Protein AF-0000000075211513 (afdb_homodimer)

Radius of gyration: 16.08 Å; Cα contacts (8 Å, |Δi|>4): 354; chains: 2; bounding box: 42×48×40 Å

Sequence (178 aa):
MKLTYPAIFYPSENGGYTVSVPDLPGCTSEGNTLAEAVEMATDAASGWVVDELEDGRAIPAASSMQDITPDQPGFTNLLVLDMDTYTEKMKLTYPAIFYPSENGGYTVSVPDLPGCTSEGNTLAEAVEMATDAASGWVVDELEDGRAIPAASSMQDITPDQPGFTNLLVLDMDTYTEK

Foldseek 3Di:
DKDKAKKWWDADPVAWTKIDGVQQPPQIFIDRDPVRRLVGSLLSVLVSCVVCVVVVHDRGHHDDLVVDDDPDPTHMDMHMHDNVVNVVD/DKDKAKKWWDADPVAWTKIDGVQQPPQIFIDRDPVRRLVGSLLSVLVSCVVCVVVVHDRGHHDDLVVDDDPDPTHMDMHMHDNVVNVVD

Organism: Peptococcus niger (NCBI:txid2741)

Nearest PDB structures (foldseek):
  6g26-assembly1_D  TM=7.914E-01  e=7.102E-07  Burkholderia pseudomallei K96243
  6g1c-assembly1_V  TM=8.794E-01  e=4.757E-05  Burkholderia pseudomallei K96243
  6g1n-assembly1_B  TM=8.449E-01  e=3.246E-05  Burkholderia pseudomallei K96243
  4p78-assembly1_B  TM=8.271E-01  e=2.858E-05  Yersinia pestis
  6u0i-assembly1_B  TM=8.113E-01  e=1.717E-05  Escherichia coli str. K-12 substr. DH10B

Solvent-accessible surface area (backbone atoms only — not comparable to full-atom values): 9888 Å² total; per-residue (Å²): 95,76,44,58,39,45,26,36,40,28,72,40,93,88,58,26,29,39,33,40,31,77,64,43,84,88,42,58,34,48,21,72,41,69,56,47,21,51,52,40,34,32,51,43,50,44,50,51,49,50,53,34,49,76,69,72,42,82,75,69,73,59,62,54,67,88,76,55,71,64,92,56,84,52,45,57,34,69,35,67,32,52,54,60,67,57,71,70,105,95,76,46,59,38,47,26,34,38,28,70,41,93,89,58,26,28,39,33,39,31,77,64,42,85,89,41,57,35,48,22,70,40,70,58,47,22,51,52,39,33,33,50,43,50,45,50,52,48,49,56,34,48,77,69,71,43,83,74,70,73,58,61,54,67,88,76,54,72,64,92,55,85,52,46,57,33,68,34,66,32,52,53,58,67,55,69,70,106

Secondary structure (DSSP, 8-state):
-EEEEEEEEEE-TTSSEEEE-TTSTT-EEEESSHHHHHHHHHHHHHHHHHHHHHTTPPPPPPPPGGG---SSS-EEEEEEEEHHHHTT-/-EEEEEEEEEE-TTSSEEEE-TTSTT-EEEESSHHHHHHHHHHHHHHHHHHHHHTTPPPPPPPPGGG---SSS-EEEEEEEEHHHHTT-

Structure (mmCIF, N/CA/C/O backbone):
data_AF-0000000075211513-model_v1
#
loop_
_entity.id
_entity.type
_entity.pdbx_description
1 polymer 'Predicted nuclease of the RNAse H fold, HicB family'
#
loop_
_atom_site.group_PDB
_atom_site.id
_atom_site.type_symbol
_atom_site.label_atom_id
_atom_site.label_alt_id
_atom_site.label_comp_id
_atom_site.label_asym_id
_atom_site.label_entity_id
_atom_site.label_seq_id
_atom_site.pdbx_PDB_ins_code
_atom_site.Cartn_x
_atom_site.Cartn_y
_atom_site.Cartn_z
_atom_site.occupancy
_atom_site.B_iso_or_equiv
_atom_site.auth_seq_id
_atom_site.auth_comp_id
_atom_site.auth_asym_id
_atom_site.auth_atom_id
_atom_site.pdbx_PDB_model_num
ATOM 1 N N . MET A 1 1 ? 3.932 15.562 -7.762 1 90.5 1 MET A N 1
ATOM 2 C CA . MET A 1 1 ? 4.5 15.32 -6.438 1 90.5 1 MET A CA 1
ATOM 3 C C . MET A 1 1 ? 3.891 14.078 -5.801 1 90.5 1 MET A C 1
ATOM 5 O O . MET A 1 1 ? 2.672 13.891 -5.832 1 90.5 1 MET A O 1
ATOM 9 N N . LYS A 1 2 ? 4.742 13.117 -5.145 1 96.25 2 LYS A N 1
ATOM 10 C CA . LYS A 1 2 ? 4.254 11.914 -4.477 1 96.25 2 LYS A CA 1
ATOM 11 C C . LYS A 1 2 ? 4.508 11.984 -2.975 1 96.25 2 LYS A C 1
ATOM 13 O O . LYS A 1 2 ? 5.586 12.391 -2.539 1 96.25 2 LYS A O 1
ATOM 18 N N . LEU A 1 3 ? 3.531 11.688 -2.287 1 97.5 3 LEU A N 1
ATOM 19 C CA . LEU A 1 3 ? 3.605 11.617 -0.832 1 97.5 3 LEU A C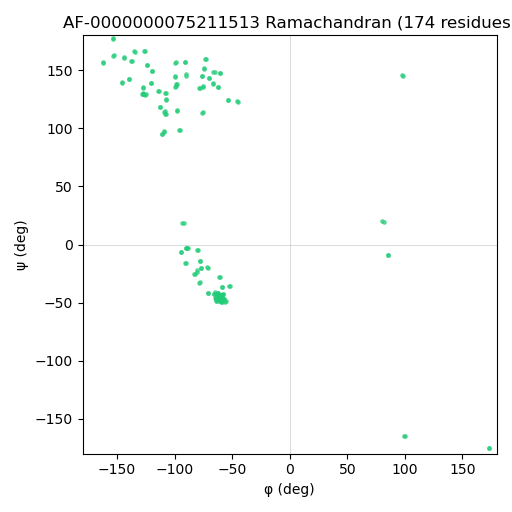A 1
ATOM 20 C C . LEU A 1 3 ? 3.273 10.219 -0.336 1 97.5 3 LEU A C 1
ATOM 22 O O . LEU A 1 3 ? 2.512 9.492 -0.979 1 97.5 3 LEU A O 1
ATOM 26 N N . THR A 1 4 ? 3.852 9.852 0.738 1 98.25 4 THR A N 1
ATOM 27 C CA . THR A 1 4 ? 3.518 8.578 1.373 1 98.25 4 THR A CA 1
ATOM 28 C C . THR A 1 4 ? 3.117 8.789 2.83 1 98.25 4 THR A C 1
ATOM 30 O O . THR A 1 4 ? 3.803 9.5 3.57 1 98.25 4 THR A O 1
ATOM 33 N N . TYR A 1 5 ? 2.031 8.281 3.199 1 98.62 5 TYR A N 1
ATOM 34 C CA . TYR A 1 5 ? 1.545 8.32 4.574 1 98.62 5 TYR A CA 1
ATOM 35 C C . TYR A 1 5 ? 1.181 6.922 5.062 1 98.62 5 TYR A C 1
ATOM 37 O O . TYR A 1 5 ? 0.469 6.184 4.379 1 98.62 5 TYR A O 1
ATOM 45 N N . PRO A 1 6 ? 1.685 6.523 6.246 1 98.5 6 PRO A N 1
ATOM 46 C CA . PRO A 1 6 ? 1.15 5.293 6.832 1 98.5 6 PRO A CA 1
ATOM 47 C C . PRO A 1 6 ? -0.312 5.422 7.25 1 98.5 6 PRO A C 1
ATOM 49 O O . PRO A 1 6 ? -0.724 6.48 7.742 1 98.5 6 PRO A O 1
ATOM 52 N N . ALA A 1 7 ? -1.049 4.461 6.996 1 98.69 7 ALA A N 1
ATOM 53 C CA . ALA A 1 7 ? -2.438 4.344 7.434 1 98.69 7 ALA A CA 1
ATOM 54 C C . ALA A 1 7 ? -2.658 3.061 8.227 1 98.69 7 ALA A C 1
ATOM 56 O O . ALA A 1 7 ? -1.908 2.092 8.07 1 98.69 7 ALA A O 1
ATOM 57 N N . ILE A 1 8 ? -3.623 3.07 9.055 1 98.62 8 ILE A N 1
ATOM 58 C CA . ILE A 1 8 ? -3.982 1.883 9.82 1 98.62 8 ILE A CA 1
ATOM 59 C C . ILE A 1 8 ? -5.297 1.309 9.297 1 98.62 8 ILE A C 1
ATOM 61 O O . ILE A 1 8 ? -6.273 2.041 9.117 1 98.62 8 ILE A O 1
ATOM 65 N N . PHE A 1 9 ? -5.32 0.064 9.047 1 98.31 9 PHE A N 1
ATOM 66 C CA . PHE A 1 9 ? -6.488 -0.664 8.562 1 98.31 9 PHE A CA 1
ATOM 67 C C . PHE A 1 9 ? -7.066 -1.545 9.664 1 98.31 9 PHE A C 1
ATOM 69 O O . PHE A 1 9 ? -6.363 -2.389 10.227 1 98.31 9 PHE A O 1
ATOM 76 N N . TYR A 1 10 ? -8.336 -1.337 9.93 1 97.56 10 TYR A N 1
ATOM 77 C CA . TYR A 1 10 ? -9.07 -2.125 10.914 1 97.56 10 TYR A CA 1
ATOM 78 C C . TYR A 1 10 ? -10.133 -2.984 10.242 1 97.56 10 TYR A C 1
ATOM 80 O O . TYR A 1 10 ? -11.055 -2.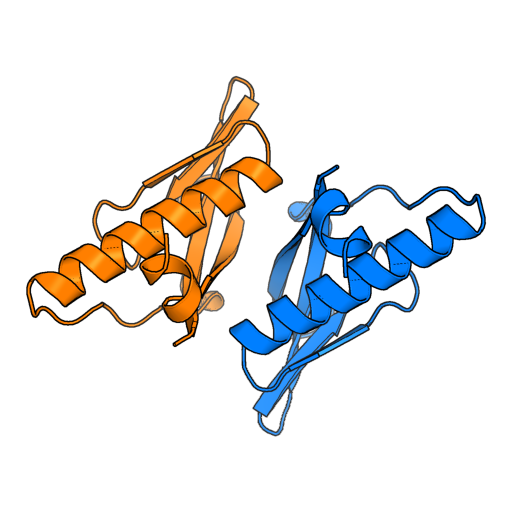463 9.609 1 97.56 10 TYR A O 1
ATOM 88 N N . PRO A 1 11 ? -9.945 -4.281 10.43 1 96.56 11 PRO A N 1
ATOM 89 C CA . PRO A 1 11 ? -11.047 -5.105 9.93 1 96.56 11 PRO A CA 1
ATOM 90 C C . PRO A 1 11 ? -12.367 -4.816 10.641 1 96.56 11 PRO A C 1
ATOM 92 O O . PRO A 1 11 ? -12.383 -4.59 11.852 1 96.56 11 PRO A O 1
ATOM 95 N N . SER A 1 12 ? -13.414 -4.711 9.805 1 94.25 12 SER A N 1
ATOM 96 C CA . SER A 1 12 ? -14.734 -4.473 10.367 1 94.25 12 SER A CA 1
ATOM 97 C C . SER A 1 12 ? -15.461 -5.785 10.656 1 94.25 12 SER A C 1
ATOM 99 O O . SER A 1 12 ? -15.195 -6.801 10.008 1 94.25 12 SER A O 1
ATOM 101 N N . GLU A 1 13 ? -16.391 -5.754 11.531 1 89.81 13 GLU A N 1
ATOM 102 C CA . GLU A 1 13 ? -17.125 -6.941 11.945 1 89.81 13 GLU A CA 1
ATOM 103 C C . GLU A 1 13 ? -17.938 -7.52 10.789 1 89.81 13 GLU A C 1
ATOM 105 O O . GLU A 1 13 ? -18.047 -8.742 10.648 1 89.81 13 GLU A O 1
ATOM 110 N N . ASN A 1 14 ? -18.547 -6.734 10.016 1 89.5 14 ASN A N 1
ATOM 111 C CA . ASN A 1 14 ? -19.406 -7.191 8.938 1 89.5 14 ASN A CA 1
ATOM 112 C C . ASN A 1 14 ? -18.656 -7.293 7.617 1 89.5 14 ASN A C 1
ATOM 114 O O . ASN A 1 14 ? -19.266 -7.293 6.547 1 89.5 14 ASN A O 1
ATOM 118 N N . GLY A 1 15 ? -17.484 -7.34 7.688 1 92.88 15 GLY A N 1
ATOM 119 C CA . GLY A 1 15 ? -16.688 -7.402 6.469 1 92.88 15 GLY A CA 1
ATOM 120 C C . GLY A 1 15 ? -16.141 -6.051 6.043 1 92.88 15 GLY A C 1
ATOM 121 O O . GLY A 1 15 ? -16.703 -5.012 6.398 1 92.88 15 GLY A O 1
ATOM 122 N N . GLY A 1 16 ? -15.008 -6.059 5.512 1 96.56 16 GLY A N 1
ATOM 123 C CA . GLY A 1 16 ? -14.414 -4.816 5.051 1 96.56 16 GLY A CA 1
ATOM 124 C C . GLY A 1 16 ? -13.391 -4.25 6.02 1 96.56 16 GLY A C 1
ATOM 125 O O . GLY A 1 16 ? -12.891 -4.965 6.891 1 96.56 16 GLY A O 1
ATOM 126 N N . TYR A 1 17 ? -13.031 -2.969 5.824 1 98.06 17 TYR A N 1
ATOM 127 C CA . TYR A 1 17 ? -12 -2.299 6.602 1 98.06 17 TYR A CA 1
ATOM 128 C C . TYR A 1 17 ? -12.336 -0.829 6.812 1 98.06 17 TYR A C 1
ATOM 130 O O . TYR A 1 17 ? -12.844 -0.166 5.902 1 98.06 17 TYR A O 1
ATOM 138 N N . THR A 1 18 ? -12.078 -0.382 7.957 1 98.12 18 THR A N 1
ATOM 139 C CA . THR A 1 18 ? -11.977 1.051 8.219 1 98.12 18 THR A CA 1
ATOM 140 C C . THR A 1 18 ? -10.516 1.493 8.258 1 98.12 18 THR A C 1
ATOM 142 O O . THR A 1 18 ? -9.648 0.736 8.695 1 98.12 18 THR A O 1
ATOM 145 N N . VAL A 1 19 ? -10.312 2.662 7.773 1 98.69 19 VAL A N 1
ATOM 146 C CA . VAL A 1 19 ? -8.938 3.123 7.633 1 98.69 19 VAL A CA 1
ATOM 147 C C . VAL A 1 19 ? -8.781 4.484 8.305 1 98.69 19 VAL A C 1
ATOM 149 O O . VAL A 1 19 ? -9.633 5.359 8.164 1 98.69 19 VAL A O 1
ATOM 152 N N . SER A 1 20 ? -7.723 4.621 9.047 1 98.69 20 SER A N 1
ATOM 153 C CA . SER A 1 20 ? -7.344 5.902 9.633 1 98.69 20 SER A CA 1
ATOM 154 C C . SER A 1 20 ? -5.957 6.332 9.172 1 98.69 20 SER A C 1
ATOM 156 O O . SER A 1 20 ? -5.051 5.504 9.062 1 98.69 20 SER A O 1
ATOM 158 N N . VAL A 1 21 ? -5.793 7.594 8.883 1 98.81 21 VAL A N 1
ATOM 159 C CA . VAL A 1 21 ? -4.492 8.164 8.531 1 98.81 21 VAL A CA 1
ATOM 160 C C . VAL A 1 21 ? -3.998 9.055 9.664 1 98.81 21 VAL A C 1
ATOM 162 O O . VAL A 1 21 ? -4.289 10.258 9.695 1 98.81 21 VAL A O 1
ATOM 165 N N . PRO A 1 22 ? -3.184 8.539 10.492 1 98.62 22 PRO A N 1
ATOM 166 C CA . PRO A 1 22 ? -2.895 9.203 11.766 1 98.62 22 PRO A CA 1
ATOM 167 C C . PRO A 1 22 ? -2.326 10.609 11.586 1 98.62 22 PRO A C 1
ATOM 169 O O . PRO A 1 22 ? -2.635 11.516 12.367 1 98.62 22 PRO A O 1
ATOM 172 N N . ASP A 1 23 ? -1.517 10.812 10.586 1 98.75 23 ASP A N 1
ATOM 173 C CA . ASP A 1 23 ? -0.834 12.094 10.406 1 98.75 23 ASP A CA 1
ATOM 174 C C . ASP A 1 23 ? -1.773 13.141 9.812 1 98.75 23 ASP A C 1
ATOM 176 O O . ASP A 1 23 ? -1.447 14.328 9.781 1 98.75 23 ASP A O 1
ATOM 180 N N . LEU A 1 24 ? -2.855 12.75 9.32 1 98.69 24 LEU A N 1
ATOM 181 C CA . LEU A 1 24 ? -3.848 13.648 8.742 1 98.69 24 LEU A CA 1
ATOM 182 C C . LEU A 1 24 ? -5.105 13.695 9.609 1 98.69 24 LEU A C 1
ATOM 184 O O . LEU A 1 24 ? -6.008 12.875 9.445 1 98.69 24 LEU A O 1
ATOM 188 N N . PRO A 1 25 ? -5.176 14.664 10.469 1 97.56 25 PRO A N 1
ATOM 189 C CA . PRO A 1 25 ? -6.258 14.711 11.453 1 97.56 25 PRO A CA 1
ATOM 190 C C . PRO A 1 25 ? -7.641 14.625 10.812 1 97.56 25 PRO A C 1
ATOM 192 O O . PRO A 1 25 ? -7.957 15.406 9.906 1 97.56 25 PRO A O 1
ATOM 195 N N . GLY A 1 26 ? -8.383 13.633 11.297 1 98.06 26 GLY A N 1
ATOM 196 C CA . GLY A 1 26 ? -9.758 13.492 10.852 1 98.06 26 GLY A CA 1
ATOM 197 C C . GLY A 1 26 ? -9.891 12.703 9.562 1 98.06 26 GLY A C 1
ATOM 198 O O . GLY A 1 26 ? -11 12.406 9.117 1 98.06 26 GLY A O 1
ATOM 199 N N . CYS A 1 27 ? -8.859 12.391 8.898 1 98.62 27 CYS A N 1
ATOM 200 C CA . CYS A 1 27 ? -8.914 11.656 7.641 1 98.62 27 CYS A CA 1
ATOM 201 C C . CYS A 1 27 ? -9.203 10.18 7.891 1 98.62 27 CYS A C 1
ATOM 203 O O . CYS A 1 27 ? -8.391 9.484 8.508 1 98.62 27 CYS A O 1
ATOM 205 N N . THR A 1 28 ? -10.297 9.719 7.484 1 98.56 28 THR A N 1
ATOM 206 C CA . THR A 1 28 ? -10.734 8.328 7.59 1 98.56 28 THR A CA 1
ATOM 207 C C . THR A 1 28 ? -11.406 7.875 6.297 1 98.56 28 THR A C 1
ATOM 209 O O . THR A 1 28 ? -11.812 8.703 5.48 1 98.56 28 THR A O 1
ATOM 212 N N . SER A 1 29 ? -11.422 6.66 6.105 1 98.62 29 SER A N 1
ATOM 213 C CA . SER A 1 29 ? -12.039 6.043 4.93 1 98.62 29 SER A CA 1
ATOM 214 C C . SER A 1 29 ? -12.492 4.617 5.23 1 98.62 29 SER A C 1
ATOM 216 O O . SER A 1 29 ? -12.484 4.188 6.387 1 98.62 29 SER A O 1
ATOM 218 N N . GLU A 1 30 ? -13.078 3.994 4.34 1 98 30 GLU A N 1
ATOM 219 C CA . GLU A 1 30 ? -13.516 2.611 4.477 1 98 30 GLU A CA 1
ATOM 220 C C . GLU A 1 30 ? -13.586 1.912 3.123 1 98 30 GLU A C 1
ATOM 222 O O . GLU A 1 30 ? -13.562 2.568 2.078 1 98 30 GLU A O 1
ATOM 227 N N . GLY A 1 31 ? -13.625 0.611 3.121 1 98.12 31 GLY A N 1
ATOM 228 C CA . GLY A 1 31 ? -13.82 -0.218 1.941 1 98.12 31 GLY A CA 1
ATOM 229 C C . GLY A 1 31 ? -14.25 -1.635 2.273 1 98.12 31 GLY A C 1
ATOM 230 O O . GLY A 1 31 ? -13.922 -2.156 3.34 1 98.12 31 GLY A O 1
ATOM 231 N N . ASN A 1 32 ? -14.859 -2.195 1.334 1 97.31 32 ASN A N 1
ATOM 232 C CA . ASN A 1 32 ? -15.391 -3.535 1.549 1 97.31 32 ASN A CA 1
ATOM 233 C C . ASN A 1 32 ? -14.32 -4.605 1.354 1 97.31 32 ASN A C 1
ATOM 235 O O . ASN A 1 32 ? -14.469 -5.73 1.829 1 97.31 32 ASN A O 1
ATOM 239 N N . THR A 1 33 ? -13.344 -4.305 0.587 1 96.56 33 THR A N 1
ATOM 240 C CA . THR A 1 33 ? -12.18 -5.16 0.363 1 96.56 33 THR A CA 1
ATOM 241 C C . THR A 1 33 ? -10.891 -4.398 0.64 1 96.56 33 THR A C 1
ATOM 243 O O . THR A 1 33 ? -10.898 -3.17 0.757 1 96.56 33 THR A O 1
ATOM 246 N N . LEU A 1 34 ? -9.828 -5.086 0.749 1 96.69 34 LEU A N 1
ATOM 247 C CA . LEU A 1 34 ? -8.539 -4.441 0.978 1 96.69 34 LEU A CA 1
ATOM 248 C C . LEU A 1 34 ? -8.195 -3.492 -0.165 1 96.69 34 LEU A C 1
ATOM 250 O O . LEU A 1 34 ? -7.758 -2.363 0.07 1 96.69 34 LEU A O 1
ATOM 254 N N . ALA A 1 35 ? -8.336 -3.994 -1.346 1 97.69 35 ALA A N 1
ATOM 255 C CA . ALA A 1 35 ? -8.047 -3.158 -2.508 1 97.69 35 ALA A CA 1
ATOM 256 C C . ALA A 1 35 ? -8.867 -1.873 -2.479 1 97.69 35 ALA A C 1
ATOM 258 O O . ALA A 1 35 ? -8.328 -0.779 -2.654 1 97.69 35 ALA A O 1
ATOM 259 N N . GLU A 1 36 ? -10.18 -2.078 -2.238 1 97.81 36 GLU A N 1
ATOM 260 C CA . GLU A 1 36 ? -11.062 -0.92 -2.178 1 97.81 36 GLU A CA 1
ATOM 261 C C . GLU A 1 36 ? -10.68 0.013 -1.034 1 97.81 36 GLU A C 1
ATOM 263 O O . GLU A 1 36 ? -10.688 1.235 -1.194 1 97.81 36 GLU A O 1
ATOM 268 N N . ALA A 1 37 ? -10.367 -0.562 0.148 1 98.44 37 ALA A N 1
ATOM 269 C CA . ALA A 1 37 ? -9.992 0.232 1.315 1 98.44 37 ALA A CA 1
ATOM 270 C C . ALA A 1 37 ? -8.75 1.07 1.032 1 98.44 37 ALA A C 1
ATOM 272 O O . ALA A 1 37 ? -8.695 2.248 1.395 1 98.44 37 ALA A O 1
ATOM 273 N N . VAL A 1 38 ? -7.781 0.495 0.413 1 98.62 38 VAL A N 1
ATOM 274 C CA . VAL A 1 38 ? -6.566 1.225 0.072 1 98.62 38 VAL A CA 1
ATOM 275 C C . VAL A 1 38 ? -6.895 2.352 -0.905 1 98.62 38 VAL A C 1
ATOM 277 O O . VAL A 1 38 ? -6.449 3.486 -0.726 1 98.62 38 VAL A O 1
ATOM 280 N N . GLU A 1 39 ? -7.617 2.051 -1.929 1 97.94 39 GLU A N 1
ATOM 281 C CA . GLU A 1 39 ? -7.965 3.033 -2.951 1 97.94 39 GLU A CA 1
ATOM 282 C C . GLU A 1 39 ? -8.75 4.199 -2.352 1 97.94 39 GLU A C 1
ATOM 284 O O . GLU A 1 39 ? -8.438 5.363 -2.609 1 97.94 39 GLU A O 1
ATOM 289 N N . MET A 1 40 ? -9.75 3.812 -1.56 1 98.5 40 MET A N 1
ATOM 290 C CA . MET A 1 40 ? -10.586 4.84 -0.946 1 98.5 40 MET A CA 1
ATOM 291 C C . MET A 1 40 ? -9.789 5.672 0.049 1 98.5 40 MET A C 1
ATOM 293 O O . MET A 1 40 ? -9.961 6.891 0.122 1 98.5 40 MET A O 1
ATOM 297 N N . ALA A 1 41 ? -8.969 5.039 0.836 1 98.88 41 ALA A N 1
ATOM 298 C CA . ALA A 1 41 ? -8.125 5.758 1.79 1 98.88 41 ALA A CA 1
ATOM 299 C C . ALA A 1 41 ? -7.152 6.688 1.071 1 98.88 41 ALA A C 1
ATOM 301 O O . ALA A 1 41 ? -6.898 7.805 1.527 1 98.88 41 ALA A O 1
ATOM 302 N N . THR A 1 42 ? -6.566 6.219 -0.031 1 98.75 42 THR A N 1
ATOM 303 C CA . THR A 1 42 ? -5.656 7.043 -0.817 1 98.75 42 THR A CA 1
ATOM 304 C C . THR A 1 42 ? -6.375 8.273 -1.357 1 98.75 42 THR A C 1
ATOM 306 O O . THR A 1 42 ? -5.84 9.383 -1.308 1 98.75 42 THR A O 1
ATOM 309 N N . ASP A 1 43 ? -7.559 8.086 -1.882 1 98.44 43 ASP A N 1
ATOM 310 C CA . ASP A 1 43 ? -8.367 9.195 -2.369 1 98.44 43 ASP A CA 1
ATOM 311 C C . ASP A 1 43 ? -8.656 10.195 -1.249 1 98.44 43 ASP A C 1
ATOM 313 O O . ASP A 1 43 ? -8.484 11.398 -1.423 1 98.44 43 ASP A O 1
ATOM 317 N N . ALA A 1 44 ? -9.125 9.68 -0.11 1 98.69 44 ALA A N 1
ATOM 318 C CA . ALA A 1 44 ? -9.445 10.516 1.042 1 98.69 44 ALA A CA 1
ATOM 319 C C . ALA A 1 44 ? -8.219 11.312 1.488 1 98.69 44 ALA A C 1
ATOM 321 O O . ALA A 1 44 ? -8.312 12.523 1.731 1 98.69 44 ALA A O 1
ATOM 322 N N . ALA A 1 45 ? -7.105 10.664 1.614 1 98.81 45 ALA A N 1
ATOM 323 C CA . ALA A 1 45 ? -5.867 11.328 2.021 1 98.81 45 ALA A CA 1
ATOM 324 C C . ALA A 1 45 ? -5.453 12.383 1.005 1 98.81 45 ALA A C 1
ATOM 326 O O . ALA A 1 45 ? -5.023 13.477 1.379 1 98.81 45 ALA A O 1
ATOM 327 N N . SER A 1 46 ? -5.551 12.023 -0.271 1 98.62 46 SER A N 1
ATOM 328 C CA . SER A 1 46 ? -5.219 12.977 -1.325 1 98.62 46 SER A CA 1
ATOM 329 C C . SER A 1 46 ? -6.109 14.211 -1.255 1 98.62 46 SER A C 1
ATOM 331 O O . SER A 1 46 ? -5.629 15.344 -1.369 1 98.62 46 SER A O 1
ATOM 333 N N . GLY A 1 47 ? -7.391 13.953 -1.117 1 98 47 GLY A N 1
ATOM 334 C CA . GLY A 1 47 ? -8.312 15.062 -0.955 1 98 47 GLY A CA 1
ATOM 335 C C . GLY A 1 47 ? -7.992 15.938 0.246 1 98 47 GLY A C 1
ATOM 336 O O . GLY A 1 47 ? -8.055 17.156 0.164 1 98 47 GLY A O 1
ATOM 337 N N . TRP A 1 48 ? -7.656 15.328 1.373 1 98.38 48 TRP A N 1
ATOM 338 C CA . TRP A 1 48 ? -7.254 16.047 2.572 1 98.38 48 TRP A CA 1
ATOM 339 C C . TRP A 1 48 ? -6.062 16.953 2.283 1 98.38 48 TRP A C 1
ATOM 341 O O . TRP A 1 48 ? -6.078 18.141 2.639 1 98.38 48 TRP A O 1
ATOM 351 N N . VAL A 1 49 ? -5.105 16.453 1.636 1 98.25 49 VAL A N 1
ATOM 352 C CA . VAL A 1 49 ? -3.883 17.188 1.321 1 98.25 49 VAL A CA 1
ATOM 353 C C . VAL A 1 49 ? -4.211 18.359 0.409 1 98.25 49 VAL A C 1
ATOM 355 O O . VAL A 1 49 ? -3.752 19.484 0.645 1 98.25 49 VAL A O 1
ATOM 358 N N . VAL A 1 50 ? -4.977 18.125 -0.606 1 96.94 50 VAL A N 1
ATOM 359 C CA . VAL A 1 50 ? -5.348 19.156 -1.565 1 96.94 50 VAL A CA 1
ATOM 360 C C . VAL A 1 50 ? -6.066 20.297 -0.845 1 96.94 50 VAL A C 1
ATOM 362 O O . VAL A 1 50 ? -5.801 21.469 -1.105 1 96.94 50 VAL A O 1
ATOM 365 N N . ASP A 1 51 ? -6.988 19.922 0.05 1 96.75 51 ASP A N 1
ATOM 366 C CA . ASP A 1 51 ? -7.742 20.922 0.803 1 96.75 51 ASP A CA 1
ATOM 367 C C . ASP A 1 51 ? -6.805 21.828 1.594 1 96.75 51 ASP A C 1
ATOM 369 O O . ASP A 1 51 ? -6.984 23.062 1.614 1 96.75 51 ASP A O 1
ATOM 373 N N . GLU A 1 52 ? -5.871 21.219 2.26 1 96.69 52 GLU A N 1
ATOM 374 C CA . GLU A 1 52 ? -4.906 22 3.027 1 96.69 52 GLU A CA 1
ATOM 375 C C . GLU A 1 52 ? -4.082 22.906 2.119 1 96.69 52 GLU A C 1
ATOM 377 O O . GLU A 1 52 ? -3.887 24.078 2.422 1 96.69 52 GLU A O 1
ATOM 382 N N . LEU A 1 53 ? -3.656 22.375 1.054 1 94.44 53 LEU A N 1
ATOM 383 C CA . LEU A 1 53 ? -2.834 23.141 0.124 1 94.44 53 LEU A CA 1
ATOM 384 C C . LEU A 1 53 ? -3.619 24.312 -0.467 1 94.44 53 LEU A C 1
ATOM 386 O O . LEU A 1 53 ? -3.102 25.422 -0.576 1 94.44 53 LEU A O 1
ATOM 390 N N . GLU A 1 54 ? -4.766 24.078 -0.867 1 94.69 54 GLU A N 1
ATOM 391 C CA . GLU A 1 54 ? -5.613 25.109 -1.448 1 94.69 54 GLU A CA 1
ATOM 392 C C . GLU A 1 54 ? -5.883 26.234 -0.447 1 94.69 54 GLU A C 1
ATOM 394 O O . GLU A 1 54 ? -6.047 27.391 -0.833 1 94.69 54 GLU A O 1
ATOM 399 N N . ASP A 1 55 ? -5.844 25.875 0.785 1 96.38 55 ASP A N 1
ATOM 400 C CA . ASP A 1 55 ? -6.078 26.844 1.853 1 96.38 55 ASP A CA 1
ATOM 401 C C . ASP A 1 55 ? -4.777 27.516 2.275 1 96.38 55 ASP A C 1
ATOM 403 O O . ASP A 1 55 ? -4.77 28.328 3.197 1 96.38 55 ASP A O 1
ATOM 407 N N . GLY A 1 56 ? -3.715 27.094 1.679 1 95.69 56 GLY A N 1
ATOM 408 C CA . GLY A 1 56 ? -2.426 27.703 1.952 1 95.69 56 GLY A CA 1
ATOM 409 C C . GLY A 1 56 ? -1.781 27.203 3.23 1 95.69 56 GLY A C 1
ATOM 410 O O . GLY A 1 56 ? -0.921 27.859 3.805 1 95.69 56 GLY A O 1
ATOM 411 N N . ARG A 1 57 ? -2.182 26.109 3.67 1 96.62 57 ARG A N 1
ATOM 412 C CA .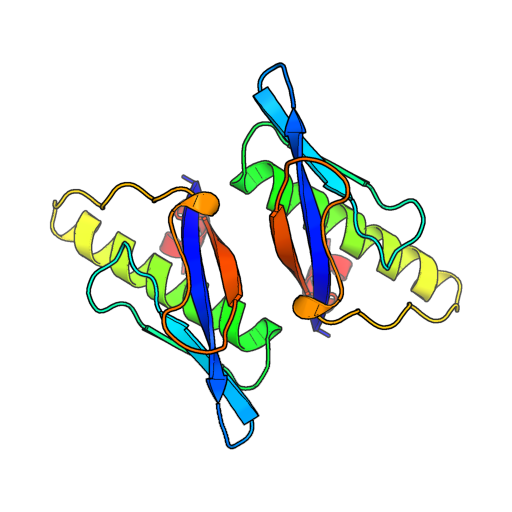 ARG A 1 57 ? -1.634 25.531 4.891 1 96.62 57 ARG A CA 1
ATOM 413 C C . ARG A 1 57 ? -0.594 24.469 4.574 1 96.62 57 ARG A C 1
ATOM 415 O O . ARG A 1 57 ? -0.6 23.891 3.482 1 96.62 57 ARG A O 1
ATOM 422 N N . ALA A 1 58 ? 0.263 24.25 5.523 1 95.94 58 ALA A N 1
ATOM 423 C CA . ALA A 1 58 ? 1.26 23.203 5.375 1 95.94 58 ALA A CA 1
ATOM 424 C C . ALA A 1 58 ? 0.637 21.828 5.594 1 95.94 58 ALA A C 1
ATOM 426 O O . ALA A 1 58 ? -0.292 21.672 6.391 1 95.94 58 ALA A O 1
ATOM 427 N N . ILE A 1 59 ? 1.095 20.859 4.891 1 96.44 59 ILE A N 1
ATOM 428 C CA . ILE A 1 59 ? 0.65 19.484 5.129 1 96.44 59 ILE A CA 1
ATOM 429 C C . ILE A 1 59 ? 1.566 18.828 6.152 1 96.44 59 ILE A C 1
ATOM 431 O O . ILE A 1 59 ? 2.771 19.078 6.18 1 96.44 59 ILE A O 1
ATOM 435 N N . PRO A 1 60 ? 1.054 17.984 6.938 1 97.62 60 PRO A N 1
ATOM 436 C CA . PRO A 1 60 ? 1.865 17.328 7.961 1 97.62 60 PRO A CA 1
ATOM 437 C C . PRO A 1 60 ? 2.924 16.406 7.367 1 97.62 60 PRO A C 1
ATOM 439 O O . PRO A 1 60 ? 2.693 15.789 6.32 1 97.62 60 PRO A O 1
ATOM 442 N N . ALA A 1 61 ? 4.008 16.297 8.047 1 97.19 61 ALA A N 1
ATOM 443 C CA . ALA A 1 61 ? 5.008 15.305 7.68 1 97.19 61 ALA A CA 1
ATOM 444 C C . ALA A 1 61 ? 4.512 13.891 7.988 1 97.19 61 ALA A C 1
ATOM 446 O O . ALA A 1 61 ? 3.852 13.672 9.008 1 97.19 61 ALA A O 1
ATOM 447 N N . ALA A 1 62 ? 4.867 13.008 7.129 1 97.69 62 ALA A N 1
ATOM 448 C CA . ALA A 1 62 ? 4.5 11.609 7.332 1 97.69 62 ALA A CA 1
ATOM 449 C C . ALA A 1 62 ? 5.363 10.969 8.414 1 97.69 62 ALA A C 1
ATOM 451 O O . ALA A 1 62 ? 6.582 11.156 8.438 1 97.69 62 ALA A O 1
ATOM 452 N N . SER A 1 63 ? 4.734 10.234 9.281 1 97.38 63 SER A N 1
ATOM 453 C CA . SER A 1 63 ? 5.469 9.383 10.211 1 97.38 63 SER A CA 1
ATOM 454 C C . SER A 1 63 ? 6.07 8.172 9.5 1 97.38 63 SER A C 1
ATOM 456 O O . SER A 1 63 ? 5.645 7.82 8.398 1 97.38 63 SER A O 1
ATOM 458 N N . SER A 1 64 ? 7.078 7.594 10.156 1 93.81 64 SER A N 1
ATOM 459 C CA . SER A 1 64 ? 7.613 6.328 9.664 1 93.81 64 SER A CA 1
ATOM 460 C C . SER A 1 64 ? 6.672 5.172 9.977 1 93.81 64 SER A C 1
ATOM 462 O O . SER A 1 64 ? 5.926 5.215 10.961 1 93.81 64 SER A O 1
ATOM 464 N N . MET A 1 65 ? 6.73 4.164 9.117 1 92 65 MET A N 1
ATOM 465 C CA . MET A 1 65 ? 5.922 2.969 9.328 1 92 65 MET A CA 1
ATOM 466 C C . MET A 1 65 ? 6.129 2.412 10.727 1 92 65 MET A C 1
ATOM 468 O O . MET A 1 65 ? 5.184 1.945 11.367 1 92 65 MET A O 1
ATOM 472 N N . GLN A 1 66 ? 7.328 2.523 11.188 1 90.5 66 GLN A N 1
ATOM 473 C CA . GLN A 1 66 ? 7.699 1.931 12.469 1 90.5 66 GLN A CA 1
ATOM 474 C C . GLN A 1 66 ? 7.078 2.699 13.633 1 90.5 66 GLN A C 1
ATOM 476 O O . GLN A 1 66 ? 6.984 2.182 14.75 1 90.5 66 GLN A O 1
ATOM 481 N N . ASP A 1 67 ? 6.691 3.889 13.398 1 95.31 67 ASP A N 1
ATOM 482 C CA . ASP A 1 67 ? 6.188 4.75 14.461 1 95.31 67 ASP A CA 1
ATOM 483 C C . ASP A 1 67 ? 4.664 4.68 14.547 1 95.31 67 ASP A C 1
ATOM 485 O O . ASP A 1 67 ? 4.059 5.289 15.438 1 95.31 67 ASP A O 1
ATOM 489 N N . ILE A 1 68 ? 4.051 4 13.617 1 96.25 68 ILE A N 1
ATOM 490 C CA . ILE A 1 68 ? 2.598 3.883 13.57 1 96.25 68 ILE A CA 1
ATOM 491 C C . ILE A 1 68 ? 2.184 2.461 13.945 1 96.25 68 ILE A C 1
ATOM 493 O O . ILE A 1 68 ? 2.52 1.506 13.234 1 96.25 68 ILE A O 1
ATOM 497 N N . THR A 1 69 ? 1.539 2.346 15 1 94.69 69 THR A N 1
ATOM 498 C CA . THR A 1 69 ? 1.065 1.048 15.469 1 94.69 69 THR A CA 1
ATOM 499 C C . THR A 1 69 ? -0.43 1.095 15.766 1 94.69 69 THR A C 1
ATOM 501 O O . THR A 1 69 ? -0.908 2.018 16.438 1 94.69 69 THR A O 1
ATOM 504 N N . PRO A 1 70 ? -1.14 0.154 15.25 1 96.19 70 PRO A N 1
ATOM 505 C CA . PRO A 1 70 ? -2.568 0.133 15.57 1 96.19 70 PRO A CA 1
ATOM 506 C C . PRO A 1 70 ? -2.836 -0.017 17.062 1 96.19 70 PRO A C 1
ATOM 508 O O . PRO A 1 70 ? -2.074 -0.685 17.766 1 96.19 70 PRO A O 1
ATOM 511 N N . ASP A 1 71 ? -3.947 0.613 17.516 1 95.44 71 ASP A N 1
ATOM 512 C CA . ASP A 1 71 ? -4.328 0.54 18.922 1 95.44 71 ASP A CA 1
ATOM 513 C C . ASP A 1 71 ? -5.25 -0.65 19.188 1 95.44 71 ASP A C 1
ATOM 515 O O . ASP A 1 71 ? -5.5 -1.01 20.328 1 95.44 71 ASP A O 1
ATOM 519 N N . GLN A 1 72 ? -5.809 -1.236 18.281 1 94.94 72 GLN A N 1
ATOM 520 C CA . GLN A 1 72 ? -6.609 -2.455 18.266 1 94.94 72 GLN A CA 1
ATOM 521 C C . GLN A 1 72 ? -6.207 -3.357 17.094 1 94.94 72 GLN A C 1
ATOM 523 O O . GLN A 1 72 ? -5.406 -2.965 16.25 1 94.94 72 GLN A O 1
ATOM 528 N N . PRO A 1 73 ? -6.656 -4.594 17.125 1 94.38 73 PRO A N 1
ATOM 529 C CA . PRO A 1 73 ? -6.258 -5.492 16.031 1 94.38 73 PRO A CA 1
ATOM 530 C C . PRO A 1 73 ? -6.395 -4.848 14.656 1 94.38 73 PRO A C 1
ATOM 532 O O . PRO A 1 73 ? -7.453 -4.297 14.336 1 94.38 73 PRO A O 1
ATOM 535 N N . GLY A 1 74 ? -5.484 -4.785 13.969 1 96.06 74 GLY A N 1
ATOM 536 C CA . GLY A 1 74 ? -5.332 -4.16 12.664 1 96.06 74 GLY A CA 1
ATOM 537 C C . GLY A 1 74 ? -3.898 -4.156 12.164 1 96.06 74 GLY A C 1
ATOM 538 O O . GLY A 1 74 ? -3.027 -4.793 12.766 1 96.06 74 GLY A O 1
ATOM 539 N N . PHE A 1 75 ? -3.641 -3.518 11.031 1 96.19 75 PHE A N 1
ATOM 540 C CA . PHE A 1 75 ? -2.285 -3.449 10.492 1 96.19 75 PHE A CA 1
ATOM 541 C C . PHE A 1 75 ? -2.033 -2.102 9.828 1 96.19 75 PHE A C 1
ATOM 543 O O . PHE A 1 75 ? -2.977 -1.372 9.516 1 96.19 75 PHE A O 1
ATOM 550 N N . THR A 1 76 ? -0.758 -1.795 9.68 1 97.12 76 THR A N 1
ATOM 551 C CA . THR A 1 76 ? -0.346 -0.555 9.031 1 97.12 76 THR A CA 1
ATOM 552 C C . THR A 1 76 ? 0.017 -0.806 7.57 1 97.12 76 THR A C 1
ATOM 554 O O . THR A 1 76 ? 0.628 -1.825 7.242 1 97.12 76 THR A O 1
ATOM 557 N N . ASN A 1 77 ? -0.406 0.073 6.715 1 98.25 77 ASN A N 1
ATOM 558 C CA . ASN A 1 77 ? -0.081 0.047 5.293 1 98.25 77 ASN A CA 1
ATOM 559 C C . ASN A 1 77 ? 0.2 1.447 4.754 1 98.25 77 ASN A C 1
ATOM 561 O O . ASN A 1 77 ? -0.446 2.414 5.164 1 98.25 77 ASN A O 1
ATOM 565 N N . LEU A 1 78 ? 1.172 1.5 3.867 1 98 78 LEU A N 1
ATOM 566 C CA . LEU A 1 78 ? 1.534 2.777 3.264 1 98 78 LEU A CA 1
ATOM 567 C C . LEU A 1 78 ? 0.543 3.162 2.17 1 98 78 LEU A C 1
ATOM 569 O O . LEU A 1 78 ? 0.148 2.32 1.361 1 98 78 LEU A O 1
ATOM 573 N N . LEU A 1 79 ? 0.15 4.359 2.184 1 98.69 79 LEU A N 1
ATOM 574 C CA . LEU A 1 79 ? -0.563 4.965 1.062 1 98.69 79 LEU A CA 1
ATOM 575 C C . LEU A 1 79 ? 0.38 5.801 0.207 1 98.69 79 LEU A C 1
ATOM 577 O O . LEU A 1 79 ? 1.202 6.555 0.736 1 98.69 79 LEU A O 1
ATOM 581 N N . VAL A 1 80 ? 0.29 5.684 -1.094 1 98.62 80 VAL A N 1
ATOM 582 C CA . VAL A 1 80 ? 1.048 6.504 -2.033 1 98.62 80 VAL A CA 1
ATOM 583 C C . VAL A 1 80 ? 0.117 7.504 -2.715 1 98.62 80 VAL A C 1
ATOM 585 O O . VAL A 1 80 ? -0.763 7.113 -3.486 1 98.62 80 VAL A O 1
ATOM 588 N N . LEU A 1 81 ? 0.347 8.695 -2.383 1 98.38 81 LEU A N 1
ATOM 589 C CA . LEU A 1 81 ? -0.458 9.773 -2.951 1 98.38 81 LEU A CA 1
ATOM 590 C C . LEU A 1 81 ? 0.265 10.43 -4.121 1 98.38 81 LEU A C 1
ATOM 592 O O . LEU A 1 81 ? 1.317 11.047 -3.939 1 98.38 81 LEU A O 1
ATOM 596 N N . ASP A 1 82 ? -0.283 10.312 -5.289 1 96.94 82 ASP A N 1
ATOM 597 C CA . ASP A 1 82 ? 0.22 11.023 -6.453 1 96.94 82 ASP A CA 1
ATOM 598 C C . ASP A 1 82 ? -0.55 12.328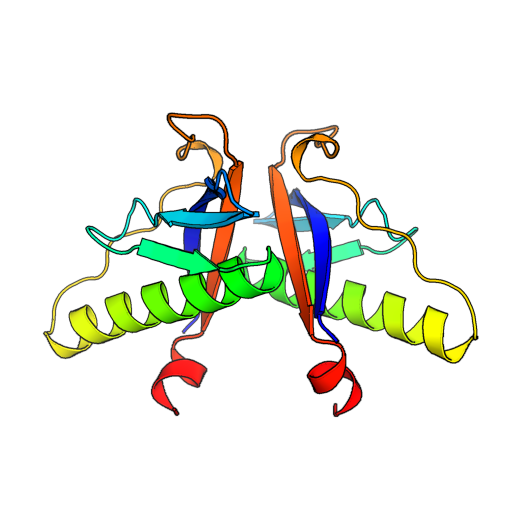 -6.676 1 96.94 82 ASP A C 1
ATOM 600 O O . ASP A 1 82 ? -1.584 12.336 -7.348 1 96.94 82 ASP A O 1
ATOM 604 N N . MET A 1 83 ? 0.017 13.398 -6.238 1 95.5 83 MET A N 1
ATOM 605 C CA . MET A 1 83 ? -0.715 14.656 -6.199 1 95.5 83 MET A CA 1
ATOM 606 C C . MET A 1 83 ? -0.811 15.273 -7.594 1 95.5 83 MET A C 1
ATOM 608 O O . MET A 1 83 ? -1.708 16.078 -7.863 1 95.5 83 MET A O 1
ATOM 612 N N . ASP A 1 84 ? 0.033 14.914 -8.523 1 93.75 84 ASP A N 1
ATOM 613 C CA . ASP A 1 84 ? -0.028 15.414 -9.898 1 93.75 84 ASP A CA 1
ATOM 614 C C . ASP A 1 84 ? -1.229 14.828 -10.641 1 93.75 84 ASP A C 1
ATOM 616 O O . ASP A 1 84 ? -1.966 15.562 -11.305 1 93.75 84 ASP A O 1
ATOM 620 N N . THR A 1 85 ? -1.441 13.57 -10.414 1 90.94 85 THR A N 1
ATOM 621 C CA . THR A 1 85 ? -2.533 12.883 -11.102 1 90.94 85 THR A CA 1
ATOM 622 C C . THR A 1 85 ? -3.865 13.172 -10.414 1 90.94 85 THR A C 1
ATOM 624 O O . THR A 1 85 ? -4.918 13.156 -11.062 1 90.94 85 THR A O 1
ATOM 627 N N . TYR A 1 86 ? -3.859 13.531 -9.148 1 90.12 86 TYR A N 1
ATOM 628 C CA . TYR A 1 86 ? -5.094 13.742 -8.398 1 90.12 86 TYR A CA 1
ATOM 629 C C . TYR A 1 86 ? -5.715 15.094 -8.742 1 90.12 86 TYR A C 1
ATOM 631 O O . TYR A 1 86 ? -6.941 15.219 -8.805 1 90.12 86 TYR A O 1
ATOM 639 N N . THR A 1 87 ? -4.879 15.984 -9.016 1 85.12 87 THR A N 1
ATOM 640 C CA . THR A 1 87 ? -5.402 17.312 -9.32 1 85.12 87 THR A CA 1
ATOM 641 C C . THR A 1 87 ? -5.891 17.391 -10.758 1 85.12 87 THR A C 1
ATOM 643 O O . THR A 1 87 ? -6.609 18.328 -11.133 1 85.12 87 THR A O 1
ATOM 646 N N . GLU A 1 88 ? -5.695 16.344 -11.484 1 73.88 88 GLU A N 1
ATOM 647 C CA . GLU A 1 88 ? -6.191 16.328 -12.859 1 73.88 88 GLU A CA 1
ATOM 648 C C . GLU A 1 88 ? -7.613 15.781 -12.93 1 73.88 88 GLU A C 1
ATOM 650 O O . GLU A 1 88 ? -8.266 15.875 -13.969 1 73.88 88 GLU A O 1
ATOM 655 N N . LYS A 1 89 ? -8.125 15.375 -11.867 1 61.25 89 LYS A N 1
ATOM 656 C CA . LYS A 1 89 ? -9.477 14.82 -11.852 1 61.25 89 LYS A CA 1
ATOM 657 C C . LYS A 1 89 ? -10.523 15.93 -11.766 1 61.25 89 LYS A C 1
ATOM 659 O O . LYS A 1 89 ? -10.242 17.016 -11.25 1 61.25 89 LYS A O 1
ATOM 664 N N . MET B 1 1 ? -10.094 -6.418 -12.898 1 90.38 1 MET B N 1
ATOM 665 C CA . MET B 1 1 ? -9.867 -7.27 -11.734 1 90.38 1 MET B CA 1
ATOM 666 C C . MET B 1 1 ? -8.773 -6.688 -10.844 1 90.38 1 MET B C 1
ATOM 668 O O . MET B 1 1 ? -7.723 -6.273 -11.336 1 90.38 1 MET B O 1
ATOM 672 N N . LYS B 1 2 ? -8.953 -6.633 -9.422 1 96.31 2 LYS B N 1
ATOM 673 C CA . LYS B 1 2 ? -7.957 -6.133 -8.477 1 96.31 2 LYS B CA 1
ATOM 674 C C . LYS B 1 2 ? -7.445 -7.246 -7.574 1 96.31 2 LYS B C 1
ATOM 676 O O . LYS B 1 2 ? -8.227 -8.07 -7.086 1 96.31 2 LYS B O 1
ATOM 681 N N . LEU B 1 3 ? -6.219 -7.289 -7.48 1 97.5 3 LEU B N 1
ATOM 682 C CA . LEU B 1 3 ? -5.551 -8.242 -6.598 1 97.5 3 LEU B CA 1
ATOM 683 C C . LEU B 1 3 ? -4.723 -7.516 -5.543 1 97.5 3 LEU B C 1
ATOM 685 O O . LEU B 1 3 ? -4.246 -6.402 -5.777 1 97.5 3 LEU B O 1
ATOM 689 N N . THR B 1 4 ? -4.609 -8.109 -4.422 1 98.25 4 THR B N 1
ATOM 690 C CA . THR B 1 4 ? -3.738 -7.578 -3.383 1 98.25 4 THR B CA 1
ATOM 691 C C . THR B 1 4 ? -2.732 -8.633 -2.926 1 98.25 4 THR B C 1
ATOM 693 O O . THR B 1 4 ? -3.1 -9.773 -2.664 1 98.25 4 THR B O 1
ATOM 696 N N . TYR B 1 5 ? -1.518 -8.281 -2.904 1 98.62 5 TYR B N 1
ATOM 697 C CA . TYR B 1 5 ? -0.44 -9.141 -2.416 1 98.62 5 TYR B CA 1
ATOM 698 C C . TYR B 1 5 ? 0.411 -8.406 -1.386 1 98.62 5 TYR B C 1
ATOM 700 O O . TYR B 1 5 ? 0.838 -7.273 -1.615 1 98.62 5 TYR B O 1
ATOM 708 N N . PRO B 1 6 ? 0.646 -9.023 -0.219 1 98.56 6 PRO B N 1
ATOM 709 C CA . PRO B 1 6 ? 1.648 -8.43 0.672 1 98.56 6 PRO B CA 1
ATOM 710 C C . PRO B 1 6 ? 3.061 -8.5 0.096 1 98.56 6 PRO B C 1
ATOM 712 O O . PRO B 1 6 ? 3.424 -9.484 -0.548 1 98.56 6 PRO B O 1
ATOM 715 N N . ALA B 1 7 ? 3.77 -7.492 0.246 1 98.69 7 ALA B N 1
ATOM 716 C CA . ALA B 1 7 ? 5.184 -7.414 -0.119 1 98.69 7 ALA B CA 1
ATOM 717 C C . ALA B 1 7 ? 6.035 -6.996 1.075 1 98.69 7 ALA B C 1
ATOM 719 O O . ALA B 1 7 ? 5.539 -6.371 2.014 1 98.69 7 ALA B O 1
ATOM 720 N N . ILE B 1 8 ? 7.25 -7.359 1.051 1 98.56 8 ILE B N 1
ATOM 721 C CA . ILE B 1 8 ? 8.195 -6.965 2.094 1 98.56 8 ILE B CA 1
ATOM 722 C C . ILE B 1 8 ? 9.164 -5.926 1.546 1 98.56 8 ILE B C 1
ATOM 724 O O . ILE B 1 8 ? 9.734 -6.105 0.468 1 98.56 8 ILE B O 1
ATOM 728 N N . PHE B 1 9 ? 9.328 -4.875 2.238 1 98.25 9 PHE B N 1
ATOM 729 C CA . PHE B 1 9 ? 10.234 -3.789 1.891 1 98.25 9 PHE B CA 1
ATOM 730 C C . PHE B 1 9 ? 11.453 -3.789 2.805 1 98.25 9 PHE B C 1
ATOM 732 O O . PHE B 1 9 ? 11.32 -3.727 4.027 1 98.25 9 PHE B O 1
ATOM 739 N N . TYR B 1 10 ? 12.609 -3.834 2.195 1 97.56 10 TYR B N 1
ATOM 740 C CA . TYR B 1 10 ? 13.883 -3.791 2.904 1 97.56 10 TYR B CA 1
ATOM 741 C C . TYR B 1 10 ? 14.633 -2.502 2.598 1 97.56 10 TYR B C 1
ATOM 743 O O . TYR B 1 10 ? 14.992 -2.244 1.446 1 97.56 10 TYR B O 1
ATOM 751 N N . PRO B 1 11 ? 14.844 -1.766 3.668 1 96.62 11 PRO B N 1
ATOM 752 C CA . PRO B 1 11 ? 15.703 -0.61 3.408 1 96.62 11 PRO B CA 1
ATOM 753 C C . PRO B 1 11 ? 17.109 -1.01 2.957 1 96.62 11 PRO B C 1
ATOM 755 O O . PRO B 1 11 ? 17.672 -1.982 3.467 1 96.62 11 PRO B O 1
ATOM 758 N N . SER B 1 12 ? 17.547 -0.293 1.912 1 94.31 12 SER B N 1
ATOM 759 C CA . SER B 1 12 ? 18.891 -0.562 1.407 1 94.31 12 SER B CA 1
ATOM 760 C C . SER B 1 12 ? 19.922 0.327 2.09 1 94.31 12 SER B C 1
ATOM 762 O O . SER B 1 12 ? 19.609 1.425 2.549 1 94.31 12 SER B O 1
ATOM 764 N N . GLU B 1 13 ? 21.125 -0.079 2.094 1 89.75 13 GLU B N 1
ATOM 765 C CA . GLU B 1 13 ? 22.203 0.643 2.756 1 89.75 13 GLU B CA 1
ATOM 766 C C . GLU B 1 13 ? 22.438 2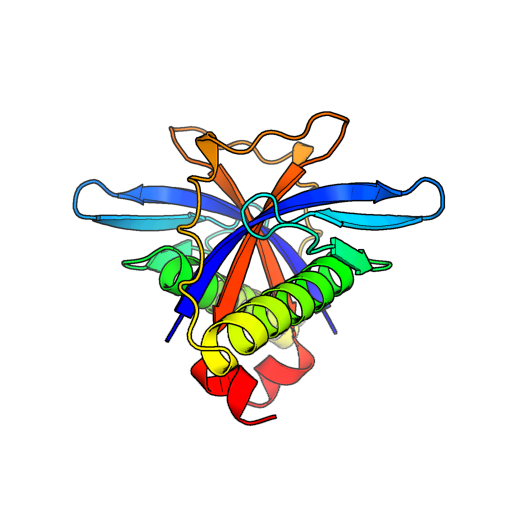.004 2.105 1 89.75 13 GLU B C 1
ATOM 768 O O . GLU B 1 13 ? 22.719 2.986 2.795 1 89.75 13 GLU B O 1
ATOM 773 N N . ASN B 1 14 ? 22.422 2.092 0.852 1 89.56 14 ASN B N 1
ATOM 774 C CA . ASN B 1 14 ? 22.719 3.332 0.139 1 89.56 14 ASN B CA 1
ATOM 775 C C . ASN B 1 14 ? 21.438 4.133 -0.136 1 89.56 14 ASN B C 1
ATOM 777 O O . ASN B 1 14 ? 21.422 4.992 -1.021 1 89.56 14 ASN B O 1
ATOM 781 N N . GLY B 1 15 ? 20.516 3.867 0.508 1 92.75 15 GLY B N 1
ATOM 782 C CA . GLY B 1 15 ? 19.25 4.562 0.281 1 92.75 15 GLY B CA 1
ATOM 783 C C . GLY B 1 15 ? 18.297 3.783 -0.598 1 92.75 15 GLY B C 1
ATOM 784 O O . GLY B 1 15 ? 18.703 2.93 -1.381 1 92.75 15 GLY B O 1
ATOM 785 N N . GLY B 1 16 ? 17.062 3.912 -0.318 1 96.56 16 GLY B N 1
ATOM 786 C CA . GLY B 1 16 ? 16.062 3.223 -1.113 1 96.56 16 GLY B CA 1
ATOM 787 C C . GLY B 1 16 ? 15.562 1.945 -0.466 1 96.56 16 GLY B C 1
ATOM 788 O O . GLY B 1 16 ? 15.719 1.753 0.742 1 96.56 16 GLY B O 1
ATOM 789 N N . TYR B 1 17 ? 14.891 1.107 -1.273 1 98 17 TYR B N 1
ATOM 790 C CA . TYR B 1 17 ? 14.258 -0.117 -0.79 1 98 17 TYR B CA 1
ATOM 79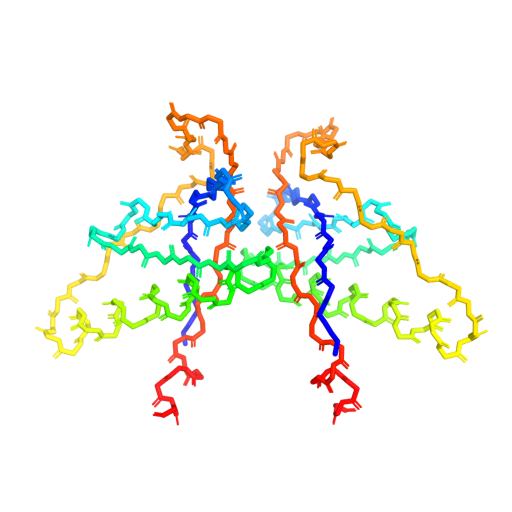1 C C . TYR B 1 17 ? 14.336 -1.22 -1.839 1 98 17 TYR B C 1
ATOM 793 O O . TYR B 1 17 ? 14.172 -0.961 -3.033 1 98 17 TYR B O 1
ATOM 801 N N . THR B 1 18 ? 14.594 -2.361 -1.374 1 98.12 18 THR B N 1
ATOM 802 C CA . THR B 1 18 ? 14.336 -3.566 -2.152 1 98.12 18 THR B CA 1
ATOM 803 C C . THR B 1 18 ? 13.031 -4.223 -1.708 1 98.12 18 THR B C 1
ATOM 805 O O . THR B 1 18 ? 12.664 -4.156 -0.531 1 98.12 18 THR B O 1
ATOM 808 N N . VAL B 1 19 ? 12.367 -4.773 -2.668 1 98.69 19 VAL B N 1
ATOM 809 C CA . VAL B 1 19 ? 11.031 -5.301 -2.377 1 98.69 19 VAL B CA 1
ATOM 810 C C . VAL B 1 19 ? 10.938 -6.746 -2.85 1 98.69 19 VAL B C 1
ATOM 812 O O . VAL B 1 19 ? 11.406 -7.086 -3.941 1 98.69 19 VAL B O 1
ATOM 815 N N . SER B 1 20 ? 10.383 -7.57 -2.02 1 98.69 20 SER B N 1
ATOM 816 C CA . SER B 1 20 ? 10.078 -8.953 -2.375 1 98.69 20 SER B CA 1
ATOM 817 C C . SER B 1 20 ? 8.586 -9.234 -2.234 1 98.69 20 SER B C 1
ATOM 819 O O . SER B 1 20 ? 7.945 -8.773 -1.288 1 98.69 20 SER B O 1
ATOM 821 N N . VAL B 1 21 ? 8.023 -9.969 -3.178 1 98.81 21 VAL B N 1
ATOM 822 C CA . VAL B 1 21 ? 6.633 -10.406 -3.111 1 98.81 21 VAL B CA 1
ATOM 823 C C . VAL B 1 21 ? 6.582 -11.914 -2.846 1 98.81 21 VAL B C 1
ATOM 825 O O . VAL B 1 21 ? 6.582 -12.719 -3.781 1 98.81 21 VAL B O 1
ATOM 828 N N . PRO B 1 22 ? 6.41 -12.273 -1.632 1 98.62 22 PRO B N 1
ATOM 829 C CA . PRO B 1 22 ? 6.648 -13.664 -1.237 1 98.62 22 PRO B CA 1
ATOM 830 C C . PRO B 1 22 ? 5.777 -14.648 -2.008 1 98.62 22 PRO B C 1
ATOM 832 O O . PRO B 1 22 ? 6.23 -15.75 -2.34 1 98.62 22 PRO B O 1
ATOM 835 N N . ASP B 1 23 ? 4.562 -14.297 -2.301 1 98.75 23 ASP B N 1
ATOM 836 C CA . ASP B 1 23 ? 3.627 -15.227 -2.924 1 98.75 23 ASP B CA 1
ATOM 837 C C . ASP B 1 23 ? 3.906 -15.367 -4.418 1 98.75 23 ASP B C 1
ATOM 839 O O . ASP B 1 23 ? 3.369 -16.266 -5.074 1 98.75 23 ASP B O 1
ATOM 843 N N . LEU B 1 24 ? 4.66 -14.523 -4.969 1 98.69 24 LEU B N 1
ATOM 844 C CA . LEU B 1 24 ? 5.02 -14.555 -6.383 1 98.69 24 LEU B CA 1
ATOM 845 C C . LEU B 1 24 ? 6.492 -14.906 -6.562 1 98.69 24 LEU B C 1
ATOM 847 O O . LEU B 1 24 ? 7.352 -14.023 -6.539 1 98.69 24 LEU B O 1
ATOM 851 N N . PRO B 1 25 ? 6.762 -16.156 -6.773 1 97.56 25 PRO B N 1
ATOM 852 C CA . PRO B 1 25 ? 8.148 -16.625 -6.797 1 97.56 25 PRO B CA 1
ATOM 853 C C . PRO B 1 25 ? 9.023 -15.836 -7.773 1 97.56 25 PRO B C 1
ATOM 855 O O . PRO B 1 25 ? 8.672 -15.711 -8.953 1 97.56 25 PRO B O 1
ATOM 858 N N . GLY B 1 26 ? 10.094 -15.305 -7.207 1 98.06 26 GLY B N 1
ATOM 859 C CA . GLY B 1 26 ? 11.062 -14.609 -8.039 1 98.06 26 GLY B CA 1
ATOM 860 C C . GLY B 1 26 ? 10.711 -13.156 -8.273 1 98.06 26 GLY B C 1
ATOM 861 O O . GLY B 1 26 ? 11.492 -12.414 -8.867 1 98.06 26 GLY B O 1
ATOM 862 N N . CYS B 1 27 ? 9.586 -12.703 -7.918 1 98.62 27 CYS B N 1
ATOM 863 C CA . CYS B 1 27 ? 9.172 -11.32 -8.141 1 98.62 27 CYS B CA 1
ATOM 864 C C . CYS B 1 27 ? 9.852 -10.391 -7.141 1 98.62 27 CYS B C 1
ATOM 866 O O . CYS B 1 27 ? 9.625 -10.492 -5.938 1 98.62 27 CYS B O 1
ATOM 868 N N . THR B 1 28 ? 10.68 -9.562 -7.594 1 98.56 28 THR B N 1
ATOM 869 C CA . THR B 1 28 ? 11.398 -8.562 -6.816 1 98.56 28 THR B CA 1
ATOM 870 C C . THR B 1 28 ? 11.43 -7.227 -7.547 1 98.56 28 THR B C 1
ATOM 872 O O . THR B 1 28 ? 11.203 -7.168 -8.758 1 98.56 28 THR B O 1
ATOM 875 N N . SER B 1 29 ? 11.617 -6.227 -6.848 1 98.56 29 SER B N 1
ATOM 876 C CA . SER B 1 29 ? 11.688 -4.867 -7.375 1 98.56 29 SER B CA 1
ATOM 877 C C . SER B 1 29 ? 12.531 -3.969 -6.473 1 98.56 29 SER B C 1
ATOM 879 O O . SER B 1 29 ? 13.195 -4.449 -5.551 1 98.56 29 SER B O 1
ATOM 881 N N . GLU B 1 30 ? 12.719 -2.795 -6.816 1 98 30 GLU B N 1
ATOM 882 C CA . GLU B 1 30 ? 13.461 -1.818 -6.023 1 98 30 GLU B CA 1
ATOM 883 C C . GLU B 1 30 ? 13 -0.396 -6.328 1 98 30 GLU B C 1
ATOM 885 O O . GLU B 1 30 ? 12.336 -0.156 -7.336 1 98 30 GLU B O 1
ATOM 890 N N . GLY B 1 31 ? 13.312 0.525 -5.473 1 98.12 31 GLY B N 1
ATOM 891 C CA . GLY B 1 31 ? 13.078 1.947 -5.656 1 98.12 31 GLY B CA 1
ATOM 892 C C . GLY B 1 31 ? 13.906 2.816 -4.727 1 98.12 31 GLY B C 1
ATOM 893 O O . GLY B 1 31 ? 14.266 2.391 -3.627 1 98.12 31 GLY B O 1
ATOM 894 N N . ASN B 1 32 ? 14.062 3.977 -5.156 1 97.25 32 ASN B N 1
ATOM 895 C CA . ASN B 1 32 ? 14.914 4.891 -4.395 1 97.25 32 ASN B CA 1
ATOM 896 C C . ASN B 1 32 ? 14.141 5.547 -3.25 1 97.25 32 ASN B C 1
ATOM 898 O O . ASN B 1 32 ? 14.742 6.051 -2.303 1 97.25 32 ASN B O 1
ATOM 902 N N . THR B 1 33 ? 12.883 5.645 -3.391 1 96.5 33 THR B N 1
ATOM 903 C CA . THR B 1 33 ? 11.977 6.152 -2.365 1 96.5 33 THR B CA 1
ATOM 904 C C . THR B 1 33 ? 10.852 5.152 -2.092 1 96.5 33 THR B C 1
ATOM 906 O O . THR B 1 33 ? 10.648 4.215 -2.865 1 96.5 33 THR B O 1
ATOM 909 N N . LEU B 1 34 ? 10.164 5.344 -1.048 1 96.56 34 LEU B N 1
ATOM 910 C CA . LEU B 1 34 ? 9.055 4.461 -0.721 1 96.56 34 LEU B CA 1
ATOM 911 C C . LEU B 1 34 ? 7.992 4.492 -1.817 1 96.56 34 LEU B C 1
ATOM 913 O O . LEU B 1 34 ? 7.492 3.445 -2.234 1 96.56 34 LEU B O 1
ATOM 917 N N . ALA B 1 35 ? 7.645 5.668 -2.193 1 97.62 35 ALA B N 1
ATOM 918 C CA . ALA B 1 35 ? 6.648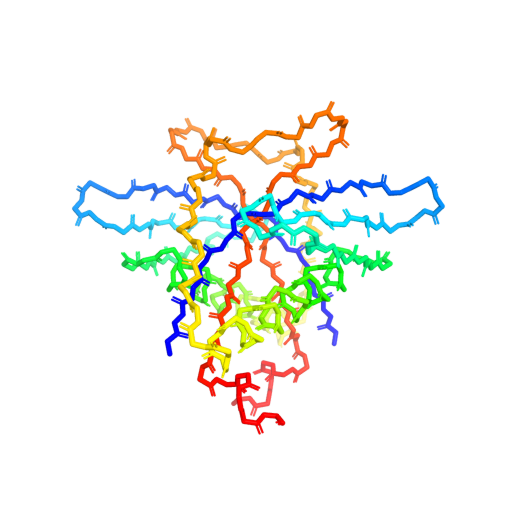 5.805 -3.252 1 97.62 35 ALA B CA 1
ATOM 919 C C . ALA B 1 35 ? 7.078 5.055 -4.508 1 97.62 35 ALA B C 1
ATOM 921 O O . ALA B 1 35 ? 6.301 4.289 -5.078 1 97.62 35 ALA B O 1
ATOM 922 N N . GLU B 1 36 ? 8.336 5.324 -4.887 1 97.75 36 GLU B N 1
ATOM 923 C CA . GLU B 1 36 ? 8.867 4.656 -6.074 1 97.75 36 GLU B CA 1
ATOM 924 C C . GLU B 1 36 ? 8.898 3.143 -5.883 1 97.75 36 GLU B C 1
ATOM 926 O O . GLU B 1 36 ? 8.57 2.389 -6.801 1 97.75 36 GLU B O 1
ATOM 931 N N . ALA B 1 37 ? 9.344 2.68 -4.691 1 98.44 37 ALA B N 1
ATOM 932 C CA . ALA B 1 37 ? 9.438 1.251 -4.402 1 98.44 37 ALA B CA 1
ATOM 933 C C . ALA B 1 37 ? 8.07 0.583 -4.512 1 98.44 37 ALA B C 1
ATOM 935 O O . ALA B 1 37 ? 7.949 -0.505 -5.082 1 98.44 37 ALA B O 1
ATOM 936 N N . VAL B 1 38 ? 7.066 1.191 -3.992 1 98.62 38 VAL B N 1
ATOM 937 C CA . VAL B 1 38 ? 5.719 0.644 -4.074 1 98.62 38 VAL B CA 1
ATOM 938 C C . VAL B 1 38 ? 5.273 0.582 -5.531 1 98.62 38 VAL B C 1
ATOM 940 O O . VAL B 1 38 ? 4.742 -0.437 -5.984 1 98.62 38 VAL B O 1
ATOM 943 N N . GLU B 1 39 ? 5.441 1.649 -6.238 1 97.94 39 GLU B N 1
ATOM 944 C CA . GLU B 1 39 ? 5.02 1.723 -7.633 1 97.94 39 GLU B CA 1
ATOM 945 C C . GLU B 1 39 ? 5.727 0.667 -8.477 1 97.94 39 GLU B C 1
ATOM 947 O O . GLU B 1 39 ? 5.086 -0.046 -9.258 1 97.94 39 GLU B O 1
ATOM 952 N N . MET B 1 40 ? 7.043 0.615 -8.281 1 98.44 40 MET B N 1
ATOM 953 C CA . MET B 1 40 ? 7.832 -0.342 -9.055 1 98.44 40 MET B CA 1
ATOM 954 C C . MET B 1 40 ? 7.469 -1.774 -8.68 1 98.44 40 MET B C 1
ATOM 956 O O . MET B 1 40 ? 7.387 -2.646 -9.547 1 98.44 40 MET B O 1
ATOM 960 N N . ALA B 1 41 ? 7.309 -2.037 -7.418 1 98.88 41 ALA B N 1
ATOM 961 C CA . ALA B 1 41 ? 6.914 -3.369 -6.965 1 98.88 41 ALA B CA 1
ATOM 962 C C . ALA B 1 41 ? 5.535 -3.746 -7.508 1 98.88 41 ALA B C 1
ATOM 964 O O . ALA B 1 41 ? 5.309 -4.898 -7.891 1 98.88 41 ALA B O 1
ATOM 965 N N . THR B 1 42 ? 4.602 -2.799 -7.504 1 98.75 42 THR B N 1
ATOM 966 C CA . THR B 1 42 ? 3.27 -3.045 -8.047 1 98.75 42 THR B CA 1
ATOM 967 C C . THR B 1 42 ? 3.346 -3.395 -9.531 1 98.75 42 THR B C 1
ATOM 969 O O . THR B 1 42 ? 2.68 -4.324 -9.992 1 98.75 42 THR B O 1
ATOM 972 N N . ASP B 1 43 ? 4.125 -2.648 -10.273 1 98.44 43 ASP B N 1
ATOM 973 C CA . ASP B 1 43 ? 4.324 -2.932 -11.688 1 98.44 43 ASP B CA 1
ATOM 974 C C . ASP B 1 43 ? 4.91 -4.328 -11.891 1 98.44 43 ASP B C 1
ATOM 976 O O . ASP B 1 43 ? 4.422 -5.098 -12.719 1 98.44 43 ASP B O 1
ATOM 980 N N . ALA B 1 44 ? 5.98 -4.637 -11.148 1 98.69 44 ALA B N 1
ATOM 981 C CA . ALA B 1 44 ? 6.629 -5.941 -11.242 1 98.69 44 ALA B CA 1
ATOM 982 C C . ALA B 1 44 ? 5.645 -7.066 -10.938 1 98.69 44 ALA B C 1
ATOM 984 O O . ALA B 1 44 ? 5.586 -8.062 -11.664 1 98.69 44 ALA B O 1
ATOM 985 N N . ALA B 1 45 ? 4.898 -6.926 -9.875 1 98.81 45 ALA B N 1
ATOM 986 C CA . ALA B 1 45 ? 3.912 -7.93 -9.492 1 98.81 45 ALA B CA 1
ATOM 987 C C . ALA B 1 45 ? 2.834 -8.078 -10.562 1 98.81 45 ALA B C 1
ATOM 989 O O . ALA B 1 45 ? 2.42 -9.195 -10.891 1 98.81 45 ALA B O 1
ATOM 990 N N . SER B 1 46 ? 2.367 -6.945 -11.07 1 98.62 46 SER B N 1
ATOM 991 C CA . SER B 1 46 ? 1.366 -6.977 -12.133 1 98.62 46 SER B CA 1
ATOM 992 C C . SER B 1 46 ? 1.89 -7.703 -13.367 1 98.62 46 SER B C 1
ATOM 994 O O . SER B 1 46 ? 1.185 -8.523 -13.953 1 98.62 46 SER B O 1
ATOM 996 N N . GLY B 1 47 ? 3.094 -7.344 -13.742 1 98 47 GLY B N 1
ATOM 997 C CA . GLY B 1 47 ? 3.713 -8.047 -14.859 1 98 47 GLY B CA 1
ATOM 998 C C . GLY B 1 47 ? 3.842 -9.539 -14.633 1 98 47 GLY B C 1
ATOM 999 O O . GLY B 1 47 ? 3.59 -10.336 -15.539 1 98 47 GLY B O 1
ATOM 1000 N N . TRP B 1 48 ? 4.25 -9.938 -13.43 1 98.38 48 TRP B N 1
ATOM 1001 C CA . TRP B 1 48 ? 4.344 -11.352 -13.07 1 98.38 48 TRP B CA 1
ATOM 1002 C C . TRP B 1 48 ? 3.002 -12.055 -13.258 1 98.38 48 TRP B C 1
ATOM 1004 O O . TRP B 1 48 ? 2.936 -13.117 -13.867 1 98.38 48 TRP B O 1
ATOM 1014 N N . VAL B 1 49 ? 1.973 -11.453 -12.789 1 98.25 49 VAL B N 1
ATOM 1015 C CA . VAL B 1 49 ? 0.63 -12.023 -12.859 1 98.25 49 VAL B CA 1
ATOM 1016 C C . VAL B 1 49 ? 0.206 -12.164 -14.32 1 98.25 49 VAL B C 1
ATOM 1018 O O . VAL B 1 49 ? -0.306 -13.211 -14.727 1 98.25 49 VAL B O 1
ATOM 1021 N N . VAL B 1 50 ? 0.407 -11.148 -15.094 1 96.88 50 VAL B N 1
ATOM 1022 C CA . VAL B 1 50 ? 0.026 -11.148 -16.5 1 96.88 50 VAL B CA 1
ATOM 1023 C C . VAL B 1 50 ? 0.743 -12.281 -17.234 1 96.88 50 VAL B C 1
ATOM 1025 O O . VAL B 1 50 ? 0.137 -12.992 -18.031 1 96.88 50 VAL B O 1
ATOM 1028 N N . ASP B 1 51 ? 2.045 -12.438 -16.938 1 96.75 51 ASP B N 1
ATOM 1029 C CA . ASP B 1 51 ? 2.834 -13.484 -17.562 1 96.75 51 ASP B CA 1
ATOM 1030 C C . ASP B 1 51 ? 2.234 -14.867 -17.281 1 96.75 51 ASP B C 1
ATOM 1032 O O . ASP B 1 51 ? 2.135 -15.695 -18.188 1 96.75 51 ASP B O 1
ATOM 1036 N N . GLU B 1 52 ? 1.906 -15.078 -16.047 1 96.62 52 GLU B N 1
ATOM 1037 C CA . GLU B 1 52 ? 1.3 -16.359 -15.672 1 96.62 52 GLU B CA 1
ATOM 1038 C C . GLU B 1 52 ? -0.038 -16.547 -16.375 1 96.62 52 GLU B C 1
ATOM 1040 O O . GLU B 1 52 ? -0.309 -17.625 -16.906 1 96.62 52 GLU B O 1
ATOM 1045 N N . LEU B 1 53 ? -0.812 -15.555 -16.406 1 94.44 53 LEU B N 1
ATOM 1046 C CA . LEU B 1 53 ? -2.129 -15.641 -17.031 1 94.44 53 LEU B CA 1
ATOM 1047 C C . LEU B 1 53 ? -2.006 -15.891 -18.531 1 94.44 53 LEU B C 1
ATOM 1049 O O . LEU B 1 53 ? -2.734 -16.719 -19.094 1 94.44 53 LEU B O 1
ATOM 1053 N N . GLU B 1 54 ? -1.187 -15.203 -19.156 1 94.69 54 GLU B N 1
ATOM 1054 C CA . GLU B 1 54 ? -0.979 -15.359 -20.594 1 94.69 54 GLU B CA 1
ATOM 1055 C C . GLU B 1 54 ? -0.5 -16.766 -20.922 1 94.69 54 GLU B C 1
ATOM 1057 O O . GLU B 1 54 ? -0.798 -17.281 -22 1 94.69 54 GLU B O 1
ATOM 1062 N N . ASP B 1 55 ? 0.155 -17.344 -20 1 96.31 55 ASP B N 1
ATOM 1063 C CA . ASP B 1 55 ? 0.671 -18.703 -20.188 1 96.31 55 ASP B CA 1
ATOM 1064 C C . ASP B 1 55 ? -0.364 -19.75 -19.766 1 96.31 55 ASP B C 1
ATOM 1066 O O . ASP B 1 55 ? -0.092 -20.953 -19.812 1 96.31 55 ASP B O 1
ATOM 1070 N N . GLY B 1 56 ? -1.46 -19.281 -19.266 1 95.69 56 GLY B N 1
ATOM 1071 C CA . GLY B 1 56 ? -2.545 -20.172 -18.906 1 95.69 56 GLY B CA 1
ATOM 1072 C C . GLY B 1 56 ? -2.352 -20.812 -17.547 1 95.69 56 GLY B C 1
ATOM 1073 O O . GLY B 1 56 ? -2.934 -21.859 -17.25 1 95.69 56 GLY B O 1
ATOM 1074 N N . ARG B 1 57 ? -1.566 -20.266 -16.766 1 96.62 57 ARG B N 1
ATOM 1075 C CA . ARG B 1 57 ? -1.302 -20.797 -15.438 1 96.62 57 ARG B CA 1
ATOM 1076 C C . ARG B 1 57 ? -2.105 -20.062 -14.375 1 96.62 57 ARG B C 1
ATOM 1078 O O . ARG B 1 57 ? -2.523 -18.922 -14.594 1 96.62 57 ARG B O 1
ATOM 1085 N N . ALA B 1 58 ? -2.307 -20.719 -13.297 1 95.94 58 ALA B N 1
ATOM 1086 C CA . ALA B 1 58 ? -2.994 -20.094 -12.172 1 95.94 58 ALA B CA 1
ATOM 1087 C C . ALA B 1 58 ? -2.068 -19.141 -11.43 1 95.94 58 ALA B C 1
ATOM 1089 O O . ALA B 1 58 ? -0.86 -19.375 -11.352 1 95.94 58 ALA B O 1
ATOM 1090 N N . ILE B 1 59 ? -2.602 -18.078 -10.938 1 96.38 59 ILE B N 1
ATOM 1091 C CA . ILE B 1 59 ? -1.818 -17.188 -10.094 1 96.38 59 ILE B CA 1
ATOM 1092 C C . ILE B 1 59 ? -1.946 -17.594 -8.633 1 96.38 59 ILE B C 1
ATOM 1094 O O . ILE B 1 59 ? -3.008 -18.047 -8.203 1 96.38 59 ILE B O 1
ATOM 1098 N N . PRO B 1 60 ? -0.948 -17.453 -7.887 1 97.69 60 PRO B N 1
ATOM 1099 C CA . PRO B 1 60 ? -0.99 -17.844 -6.477 1 97.69 60 PRO B CA 1
ATOM 1100 C C . PRO B 1 60 ? -1.976 -17.016 -5.66 1 97.69 60 PRO B C 1
ATOM 1102 O O . PRO B 1 60 ? -2.162 -15.82 -5.934 1 97.69 60 PRO B O 1
ATOM 1105 N N . ALA B 1 61 ? -2.531 -17.625 -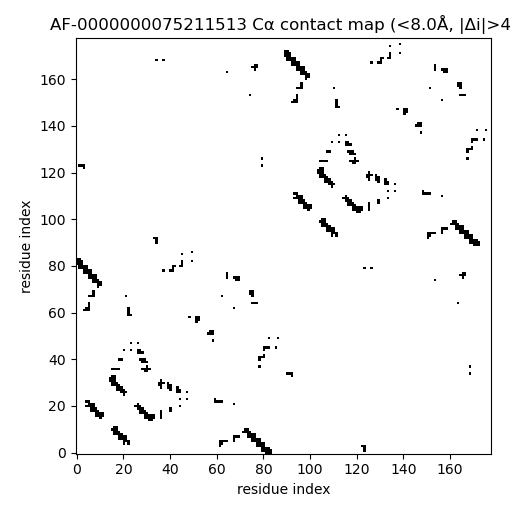4.684 1 97.12 61 ALA B N 1
ATOM 1106 C CA . ALA B 1 61 ? -3.342 -16.891 -3.719 1 97.12 61 ALA B CA 1
ATOM 1107 C C . ALA B 1 61 ? -2.471 -15.992 -2.844 1 97.12 61 ALA B C 1
ATOM 1109 O O . ALA B 1 61 ? -1.364 -16.375 -2.457 1 97.12 61 ALA B O 1
ATOM 1110 N N . ALA B 1 62 ? -2.998 -14.875 -2.539 1 97.69 62 ALA B N 1
ATOM 1111 C CA . ALA B 1 62 ? -2.289 -13.945 -1.662 1 97.69 62 ALA B CA 1
ATOM 1112 C C . ALA B 1 62 ? -2.346 -14.414 -0.21 1 97.69 62 ALA B C 1
ATOM 1114 O O . ALA B 1 62 ? -3.4 -14.836 0.272 1 97.69 62 ALA B O 1
ATOM 1115 N N . SER B 1 63 ? -1.239 -14.336 0.455 1 97.38 63 SER B N 1
ATOM 1116 C CA . SER B 1 63 ? -1.217 -14.523 1.901 1 97.38 63 SER B CA 1
ATOM 1117 C C . SER B 1 63 ? -1.814 -13.32 2.623 1 97.38 63 SER B C 1
ATOM 1119 O O . SER B 1 63 ? -1.931 -12.242 2.047 1 97.38 63 SER B O 1
ATOM 1121 N N . SER B 1 64 ? -2.211 -13.57 3.867 1 94.12 64 SER B N 1
ATOM 1122 C CA . SER B 1 64 ? -2.635 -12.461 4.719 1 94.12 64 SER B CA 1
ATOM 1123 C C . SER B 1 64 ? -1.438 -11.648 5.207 1 94.12 64 SER B C 1
ATOM 1125 O O . SER B 1 64 ? -0.336 -12.188 5.348 1 94.12 64 SER B O 1
ATOM 1127 N N . MET B 1 65 ? -1.698 -10.375 5.453 1 92.31 65 MET B N 1
ATOM 1128 C CA . MET B 1 65 ? -0.654 -9.5 5.98 1 92.31 65 MET B CA 1
ATOM 1129 C C . MET B 1 65 ? -0.022 -10.109 7.23 1 92.31 65 MET B C 1
ATOM 1131 O O . MET B 1 65 ? 1.189 -10 7.43 1 92.31 65 MET B O 1
ATOM 1135 N N . GLN B 1 66 ? -0.836 -10.75 7.992 1 90.75 66 GLN B N 1
ATOM 1136 C CA . GLN B 1 66 ? -0.397 -11.281 9.281 1 90.75 66 GLN B CA 1
ATOM 1137 C C . GLN B 1 66 ? 0.536 -12.469 9.094 1 90.75 66 GLN B C 1
ATOM 1139 O O . GLN B 1 66 ? 1.272 -12.836 10.008 1 90.75 66 GLN B O 1
ATOM 1144 N N . ASP B 1 67 ? 0.492 -13.062 7.969 1 95.31 67 ASP B N 1
ATOM 1145 C CA . ASP B 1 67 ? 1.258 -14.281 7.727 1 95.31 67 ASP B CA 1
ATOM 1146 C C . ASP B 1 67 ? 2.602 -13.961 7.074 1 95.31 67 ASP B C 1
ATOM 1148 O O . ASP B 1 67 ? 3.416 -14.859 6.848 1 95.31 67 ASP B O 1
ATOM 1152 N N . ILE B 1 68 ? 2.814 -12.727 6.715 1 96.25 68 ILE B N 1
ATOM 1153 C CA . ILE B 1 68 ? 4.047 -12.305 6.055 1 96.25 68 ILE B CA 1
ATOM 1154 C C . ILE B 1 68 ? 4.891 -11.477 7.02 1 96.25 68 ILE B C 1
ATOM 1156 O O . ILE B 1 68 ? 4.473 -10.406 7.461 1 96.25 68 ILE B O 1
ATOM 1160 N N . THR B 1 69 ? 5.984 -11.984 7.348 1 94.69 69 THR B N 1
ATOM 1161 C CA . THR B 1 69 ? 6.898 -11.297 8.25 1 94.69 69 THR B CA 1
ATOM 1162 C C . THR B 1 69 ? 8.297 -11.203 7.641 1 94.69 69 THR B C 1
ATOM 1164 O O . THR B 1 69 ? 8.828 -12.195 7.133 1 94.69 69 THR B O 1
ATOM 1167 N N . PRO B 1 70 ? 8.828 -10.039 7.648 1 96.19 70 PRO B N 1
ATOM 1168 C CA . PRO B 1 70 ? 10.195 -9.93 7.129 1 96.19 70 PRO B CA 1
ATOM 1169 C C . PRO B 1 70 ? 11.188 -10.781 7.914 1 96.19 70 PRO B C 1
ATOM 1171 O O . PRO B 1 70 ? 11.047 -10.953 9.125 1 96.19 70 PRO B O 1
ATOM 1174 N N . ASP B 1 71 ? 12.211 -11.289 7.199 1 95.5 71 ASP B N 1
ATOM 1175 C CA . ASP B 1 71 ? 13.242 -12.109 7.824 1 95.5 71 ASP B CA 1
ATOM 1176 C C . ASP B 1 71 ? 14.406 -11.25 8.312 1 95.5 71 ASP B C 1
ATOM 1178 O O . ASP B 1 71 ? 15.266 -11.727 9.055 1 95.5 71 ASP B O 1
ATOM 1182 N N . GLN B 1 72 ? 14.57 -10.102 7.934 1 95 72 GLN B N 1
ATOM 1183 C CA . GLN B 1 72 ? 15.5 -9.055 8.352 1 95 72 GLN B CA 1
ATOM 1184 C C . GLN B 1 72 ? 14.781 -7.719 8.531 1 95 72 GLN B C 1
ATOM 1186 O O . GLN B 1 72 ? 13.602 -7.59 8.195 1 95 72 GLN B O 1
ATOM 1191 N N . PRO B 1 73 ? 15.422 -6.777 9.172 1 94.44 73 PRO B N 1
ATOM 1192 C CA . PRO B 1 73 ? 14.75 -5.496 9.383 1 94.44 73 PRO B CA 1
ATOM 1193 C C . PRO B 1 73 ? 14.047 -4.984 8.125 1 94.44 73 PRO B C 1
ATOM 1195 O O . PRO B 1 73 ? 14.656 -4.918 7.055 1 94.44 73 PRO B O 1
ATOM 1198 N N . GLY B 1 74 ? 12.938 -4.762 8.141 1 96 74 GLY B N 1
ATOM 1199 C CA . GLY B 1 74 ? 12.031 -4.352 7.074 1 96 74 GLY B CA 1
ATOM 1200 C C . GLY B 1 74 ? 10.578 -4.324 7.504 1 96 74 GLY B C 1
ATOM 1201 O O . GLY B 1 74 ? 10.273 -4.469 8.688 1 96 74 GLY B O 1
ATOM 1202 N N . PHE B 1 75 ? 9.672 -4.051 6.57 1 96.12 75 PHE B N 1
ATOM 1203 C CA . PHE B 1 75 ? 8.25 -4.027 6.898 1 96.12 75 PHE B CA 1
ATOM 1204 C C . PHE B 1 75 ? 7.418 -4.578 5.746 1 96.12 75 PHE B C 1
ATOM 1206 O O . PHE B 1 75 ? 7.906 -4.688 4.617 1 96.12 75 PHE B O 1
ATOM 1213 N N . THR B 1 76 ? 6.188 -4.961 6.082 1 97.06 76 THR B N 1
ATOM 1214 C CA . THR B 1 76 ? 5.254 -5.477 5.09 1 97.06 76 THR B CA 1
ATOM 1215 C C . THR B 1 76 ? 4.285 -4.391 4.637 1 97.06 76 THR B C 1
ATOM 1217 O O . THR B 1 76 ? 3.826 -3.582 5.449 1 97.06 76 THR B O 1
ATOM 1220 N N . ASN B 1 77 ? 4.031 -4.34 3.365 1 98.25 77 ASN B N 1
ATOM 1221 C CA . ASN B 1 77 ? 3.064 -3.43 2.764 1 98.25 77 ASN B CA 1
ATOM 1222 C C . ASN B 1 77 ? 2.26 -4.113 1.662 1 98.25 77 ASN B C 1
ATOM 1224 O O . ASN B 1 77 ? 2.797 -4.934 0.916 1 98.25 77 ASN B O 1
ATOM 1228 N N . LEU B 1 78 ? 0.996 -3.752 1.62 1 98.06 78 LEU B N 1
ATOM 1229 C CA . LEU B 1 78 ? 0.115 -4.324 0.607 1 98.06 78 LEU B CA 1
ATOM 1230 C C . LEU B 1 78 ? 0.328 -3.646 -0.743 1 98.06 78 LEU B C 1
ATOM 1232 O O . LEU B 1 78 ? 0.443 -2.42 -0.815 1 98.06 78 LEU B O 1
ATOM 1236 N N . LEU B 1 79 ? 0.415 -4.41 -1.734 1 98.69 79 LEU B N 1
ATOM 1237 C CA . LEU B 1 79 ? 0.335 -3.932 -3.109 1 98.69 79 LEU B CA 1
ATOM 1238 C C . LEU B 1 79 ? -1.063 -4.145 -3.68 1 98.69 79 LEU B C 1
ATOM 1240 O O . LEU B 1 79 ? -1.664 -5.203 -3.484 1 98.69 79 LEU B O 1
ATOM 1244 N N . VAL B 1 80 ? -1.597 -3.17 -4.363 1 98.62 80 VAL B N 1
ATOM 1245 C CA . VAL B 1 80 ? -2.877 -3.273 -5.055 1 98.62 80 VAL B CA 1
ATOM 1246 C C . VAL B 1 80 ? -2.646 -3.314 -6.562 1 98.62 80 VAL B C 1
ATOM 1248 O O . VAL B 1 80 ? -2.199 -2.33 -7.156 1 98.62 80 VAL B O 1
ATOM 1251 N N . LEU B 1 81 ? -2.939 -4.434 -7.074 1 98.38 81 LEU B N 1
ATOM 1252 C CA . LEU B 1 81 ? -2.779 -4.633 -8.508 1 98.38 81 LEU B CA 1
ATOM 1253 C C . LEU B 1 81 ? -4.109 -4.457 -9.234 1 98.38 81 LEU B C 1
ATOM 1255 O O . LEU B 1 81 ? -5.047 -5.227 -9.016 1 98.38 81 LEU B O 1
ATOM 1259 N N . ASP B 1 82 ? -4.184 -3.475 -10.07 1 96.94 82 ASP B N 1
ATOM 1260 C CA . ASP B 1 82 ? -5.336 -3.297 -10.945 1 96.94 82 ASP B CA 1
ATOM 1261 C C . ASP B 1 82 ? -5.078 -3.896 -12.328 1 96.94 82 ASP B C 1
ATOM 1263 O O . ASP B 1 82 ? -4.539 -3.227 -13.211 1 96.94 82 ASP B O 1
ATOM 1267 N N . MET B 1 83 ? -5.57 -5.074 -12.523 1 95.5 83 MET B N 1
ATOM 1268 C CA . MET B 1 83 ? -5.207 -5.828 -13.719 1 95.5 83 MET B CA 1
ATOM 1269 C C . MET B 1 83 ? -5.953 -5.309 -14.945 1 95.5 83 MET B C 1
ATOM 1271 O O . MET B 1 83 ? -5.512 -5.504 -16.078 1 95.5 83 MET B O 1
ATOM 1275 N N . ASP B 1 84 ? -7.039 -4.609 -14.789 1 93.75 84 ASP B N 1
ATOM 1276 C CA . ASP B 1 84 ? -7.777 -4.02 -15.906 1 93.75 84 ASP B CA 1
ATOM 1277 C C . ASP B 1 84 ? -7.008 -2.85 -16.516 1 93.75 84 ASP B C 1
ATOM 1279 O O . ASP B 1 84 ? -6.875 -2.756 -17.734 1 93.75 84 ASP B O 1
ATOM 1283 N N . THR B 1 85 ? -6.441 -2.066 -15.648 1 90.94 85 THR B N 1
ATOM 1284 C CA . THR B 1 85 ? -5.715 -0.887 -16.109 1 90.94 85 THR B CA 1
ATOM 1285 C C . THR B 1 85 ? -4.312 -1.264 -16.578 1 90.94 85 THR B C 1
ATOM 1287 O O . THR B 1 85 ? -3.744 -0.599 -17.453 1 90.94 85 THR B O 1
ATOM 1290 N N . TYR B 1 86 ? -3.781 -2.375 -16.141 1 89.69 86 TYR B N 1
ATOM 1291 C CA . TYR B 1 86 ? -2.416 -2.764 -16.469 1 89.69 86 TYR B CA 1
ATOM 1292 C C . TYR B 1 86 ? -2.346 -3.352 -17.875 1 89.69 86 TYR B C 1
ATOM 1294 O O . TYR B 1 86 ? -1.371 -3.133 -18.594 1 89.69 86 TYR B O 1
ATOM 1302 N N . THR B 1 87 ? -3.359 -3.979 -18.203 1 85.25 87 THR B N 1
ATOM 1303 C CA . THR B 1 87 ? -3.348 -4.609 -19.516 1 85.25 87 THR B CA 1
ATOM 1304 C C . THR B 1 87 ? -3.654 -3.584 -20.609 1 85.25 87 THR B C 1
ATOM 1306 O O . THR B 1 87 ? -3.443 -3.852 -21.797 1 85.25 87 THR B O 1
ATOM 1309 N N . GLU B 1 88 ? -3.955 -2.393 -20.203 1 74.38 88 GLU B N 1
ATOM 1310 C CA . GLU B 1 88 ? -4.203 -1.354 -21.203 1 74.38 88 GLU B CA 1
ATOM 1311 C C . GLU B 1 88 ? -2.914 -0.619 -21.562 1 74.38 88 GLU B C 1
ATOM 1313 O O . GLU B 1 88 ? -2.885 0.156 -22.516 1 74.38 88 GLU B O 1
ATOM 1318 N N . LYS B 1 89 ? -1.871 -0.938 -20.938 1 61.88 89 LYS B N 1
ATOM 1319 C CA . LYS B 1 89 ? -0.603 -0.269 -21.219 1 61.88 89 LYS B CA 1
ATOM 1320 C C . LYS B 1 89 ? 0.083 -0.878 -22.438 1 61.88 89 LYS B C 1
ATOM 1322 O O . LYS B 1 89 ? -0.145 -2.045 -22.766 1 61.88 89 LYS B O 1
#

InterPro domains:
  IPR031807 HicB-like antitoxin of toxin-antitoxin system [PF15919] (5-80)
  IPR035069 Antitoxin HicB/UPF0150 [SSF143100] (1-67)
  IPR051404 Type II Toxin-Antitoxin System Antitoxin [PTHR34504] (2-66)

pLDDT: mean 95.93, std 5.08, range [61.25, 98.88]